Protein AF-A0A378QZB8-F1 (afdb_monomer_lite)

InterPro domains:
  IPR038019 Phosphoribosyl-AMP cyclohydrolase domain superfamily [G3DSA:3.1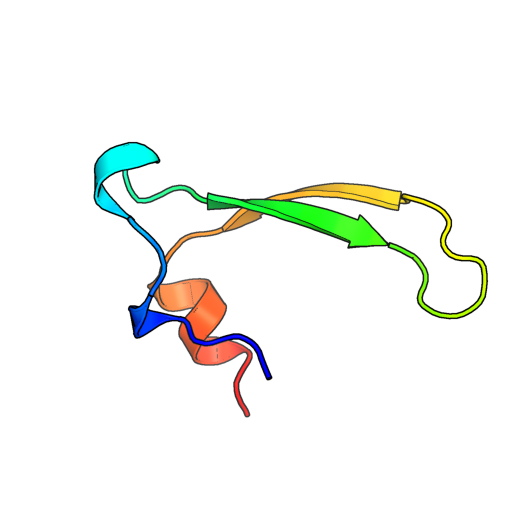0.20.810] (2-43)
  IPR038019 Phosphoribosyl-AMP cyclohydrolase domain superfamily [SSF141734] (4-41)

Secondary structure (DSSP, 8-state):
---GGGS-TGGGTT-EEEEEE-TTT--EEEEEEE-HHHHHHT--

Sequence (44 aa):
MLNIQQIDWAKVDNLLPVVIQDYRTAQVLMLGYTNPESLKKNDK

Organism: NCBI:txid90240

Radius of gyration: 11.66 Å; chains: 1; bounding box: 27×19×26 Å

Structure (mmCIF, N/CA/C/O backbone):
data_AF-A0A378QZB8-F1
#
_entry.id   AF-A0A378QZB8-F1
#
loop_
_atom_site.group_PDB
_atom_site.id
_atom_site.type_symbol
_atom_site.label_atom_id
_atom_site.label_alt_id
_atom_site.label_comp_id
_atom_site.label_asym_id
_atom_site.label_entity_id
_atom_site.label_seq_id
_atom_site.pdbx_PDB_ins_code
_atom_site.Cartn_x
_atom_site.Cartn_y
_atom_site.Cartn_z
_atom_site.occupancy
_atom_site.B_iso_or_equiv
_atom_site.auth_seq_id
_atom_site.auth_comp_id
_atom_site.auth_asym_id
_atom_site.auth_atom_id
_atom_site.pdbx_PDB_model_num
ATOM 1 N N . MET A 1 1 ? 1.811 -11.254 9.349 1.00 58.22 1 MET A N 1
ATOM 2 C CA . MET A 1 1 ? 2.982 -10.352 9.333 1.00 58.22 1 MET A CA 1
ATOM 3 C C . MET A 1 1 ? 3.341 -10.100 7.876 1.00 58.22 1 MET A C 1
ATOM 5 O O . MET A 1 1 ? 3.238 -11.034 7.089 1.00 58.22 1 MET A O 1
ATOM 9 N N . LEU A 1 2 ? 3.619 -8.854 7.494 1.00 71.06 2 LEU A N 1
ATOM 10 C CA . LEU A 1 2 ? 3.814 -8.464 6.094 1.00 71.06 2 LEU A CA 1
ATOM 11 C C . LEU A 1 2 ? 5.203 -8.927 5.629 1.00 71.06 2 LEU A C 1
ATOM 13 O O . LEU A 1 2 ? 6.198 -8.568 6.245 1.00 71.06 2 LEU A O 1
ATOM 17 N N . ASN A 1 3 ? 5.287 -9.753 4.583 1.00 81.56 3 ASN A N 1
ATOM 18 C CA . ASN A 1 3 ? 6.576 -10.245 4.093 1.00 81.56 3 ASN A CA 1
ATOM 19 C C . ASN A 1 3 ? 7.105 -9.344 2.971 1.00 81.56 3 ASN A C 1
ATOM 21 O O . ASN A 1 3 ? 6.753 -9.510 1.802 1.00 81.56 3 ASN A O 1
ATOM 25 N N . ILE A 1 4 ? 7.976 -8.400 3.334 1.00 82.00 4 ILE A N 1
ATOM 26 C CA . ILE A 1 4 ? 8.553 -7.402 2.417 1.00 82.00 4 ILE A CA 1
ATOM 27 C C . ILE A 1 4 ? 9.296 -8.062 1.235 1.00 82.00 4 ILE A C 1
ATOM 29 O O . ILE A 1 4 ? 9.355 -7.486 0.149 1.00 82.00 4 ILE A O 1
ATOM 33 N N . GLN A 1 5 ? 9.833 -9.276 1.416 1.00 83.06 5 GLN A N 1
ATOM 34 C CA . GLN A 1 5 ? 10.578 -9.997 0.373 1.00 83.06 5 GLN A CA 1
ATOM 35 C C . GLN A 1 5 ? 9.684 -10.584 -0.730 1.00 83.06 5 GLN A C 1
ATOM 37 O O . GLN A 1 5 ? 10.183 -10.889 -1.807 1.00 83.06 5 GLN A O 1
ATOM 42 N N . GLN A 1 6 ? 8.380 -10.745 -0.481 1.00 88.31 6 GLN A N 1
ATOM 43 C CA . GLN A 1 6 ? 7.428 -11.269 -1.471 1.00 88.31 6 GLN A CA 1
ATOM 44 C C . GLN A 1 6 ? 6.816 -10.176 -2.356 1.00 88.31 6 GLN A C 1
ATOM 46 O O . GLN A 1 6 ? 6.052 -10.483 -3.269 1.00 88.31 6 GLN A O 1
ATOM 51 N N . ILE A 1 7 ? 7.123 -8.906 -2.086 1.00 87.88 7 ILE A N 1
ATOM 52 C CA . ILE A 1 7 ? 6.624 -7.782 -2.876 1.00 87.88 7 ILE A CA 1
ATOM 53 C C . ILE A 1 7 ? 7.401 -7.723 -4.195 1.00 87.88 7 ILE A C 1
ATOM 55 O O . ILE A 1 7 ? 8.629 -7.647 -4.201 1.00 87.88 7 ILE A O 1
ATOM 59 N N . ASP A 1 8 ? 6.676 -7.717 -5.313 1.00 91.25 8 ASP A N 1
ATOM 60 C CA . ASP A 1 8 ? 7.245 -7.487 -6.641 1.00 91.25 8 ASP A CA 1
ATOM 61 C C . ASP A 1 8 ? 7.506 -5.989 -6.849 1.00 91.25 8 ASP A C 1
ATOM 63 O O . ASP A 1 8 ? 6.665 -5.235 -7.340 1.00 91.25 8 ASP A O 1
ATOM 67 N N . TRP A 1 9 ? 8.685 -5.554 -6.415 1.00 89.94 9 TRP A N 1
ATOM 68 C CA . TRP A 1 9 ? 9.116 -4.160 -6.481 1.00 89.94 9 TRP A CA 1
ATOM 69 C C . TRP A 1 9 ? 9.332 -3.650 -7.904 1.00 89.94 9 TRP A C 1
ATOM 71 O O . TRP A 1 9 ? 9.123 -2.464 -8.160 1.00 89.94 9 TRP A O 1
ATOM 81 N N . ALA A 1 10 ? 9.712 -4.536 -8.828 1.00 91.25 10 ALA A N 1
ATOM 82 C CA . ALA A 1 10 ? 9.928 -4.180 -10.225 1.00 91.25 10 ALA A CA 1
ATOM 83 C C . ALA A 1 10 ? 8.608 -3.820 -10.917 1.00 91.25 10 ALA A C 1
ATOM 85 O O . ALA A 1 10 ? 8.571 -2.891 -11.717 1.00 91.25 10 ALA A O 1
ATOM 86 N N . LYS A 1 11 ? 7.507 -4.494 -10.565 1.00 91.38 11 LYS A N 1
ATOM 87 C CA . LYS A 1 11 ? 6.173 -4.202 -11.109 1.00 91.38 11 LYS A CA 1
ATOM 88 C C . LYS A 1 11 ? 5.638 -2.814 -10.741 1.00 91.38 11 LYS A C 1
ATOM 90 O O . LYS A 1 11 ? 4.778 -2.290 -11.443 1.00 91.38 11 LYS A O 1
ATOM 95 N N . VAL A 1 12 ? 6.092 -2.253 -9.623 1.00 90.81 12 VAL A N 1
ATOM 96 C CA . VAL A 1 12 ? 5.596 -0.979 -9.079 1.00 90.81 12 VAL A CA 1
ATOM 97 C C . VAL A 1 12 ? 6.638 0.138 -9.156 1.00 90.81 12 VAL A C 1
ATOM 99 O O . VAL A 1 12 ? 6.548 1.097 -8.399 1.00 90.81 12 VAL A O 1
ATOM 102 N N . ASP A 1 13 ? 7.656 0.008 -10.013 1.00 92.25 13 ASP A N 1
ATOM 103 C CA . ASP A 1 13 ? 8.735 0.998 -10.173 1.00 92.25 13 ASP A CA 1
ATOM 104 C C . ASP A 1 13 ? 9.401 1.399 -8.839 1.00 92.25 13 ASP A C 1
ATOM 106 O O . ASP A 1 13 ? 9.748 2.556 -8.603 1.00 92.25 13 ASP A O 1
ATOM 110 N N . ASN A 1 14 ? 9.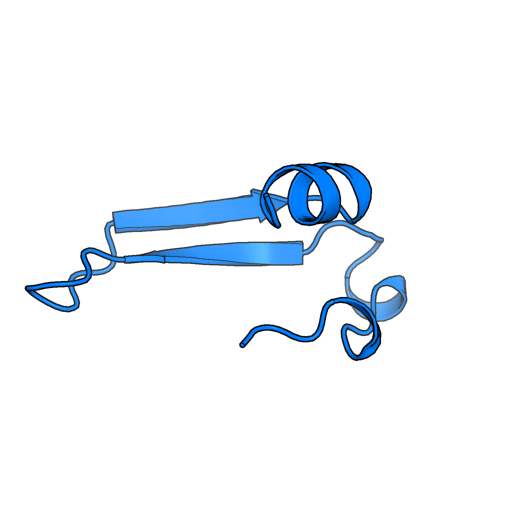567 0.430 -7.929 1.00 90.31 14 ASN A N 1
ATOM 111 C CA . ASN A 1 14 ? 10.049 0.622 -6.553 1.00 90.31 14 ASN A CA 1
ATOM 112 C C . ASN A 1 14 ? 9.209 1.586 -5.686 1.00 90.31 14 ASN A C 1
ATOM 114 O O . ASN A 1 14 ? 9.655 1.986 -4.605 1.00 90.31 14 ASN A O 1
ATOM 118 N N . LEU A 1 15 ? 7.994 1.929 -6.117 1.00 92.38 15 LEU A N 1
ATOM 119 C CA . LEU A 1 15 ? 7.073 2.823 -5.430 1.00 92.38 15 LEU A CA 1
ATOM 120 C C . LEU A 1 15 ? 5.736 2.114 -5.180 1.00 92.38 15 LEU A C 1
ATOM 122 O O . LEU A 1 15 ? 4.821 2.105 -5.999 1.00 92.38 15 LEU A O 1
ATOM 126 N N . LEU A 1 16 ? 5.619 1.504 -4.006 1.00 92.88 16 LEU A N 1
ATOM 127 C CA . LEU A 1 16 ? 4.464 0.705 -3.627 1.00 92.88 16 LEU A CA 1
ATOM 128 C C . LEU A 1 16 ? 3.298 1.601 -3.171 1.00 92.88 16 LEU A C 1
ATOM 130 O O . LEU A 1 16 ? 3.474 2.360 -2.212 1.00 92.88 16 LEU A O 1
ATOM 134 N N . PRO A 1 17 ? 2.102 1.492 -3.775 1.00 93.44 17 PRO A N 1
ATOM 135 C CA . PRO A 1 17 ? 0.900 2.116 -3.236 1.00 93.44 17 PRO A CA 1
ATOM 136 C C . PRO A 1 17 ? 0.457 1.407 -1.949 1.00 93.44 17 PRO A C 1
ATOM 138 O O . PRO A 1 17 ? 0.368 0.179 -1.897 1.00 93.44 17 PRO A O 1
ATOM 141 N N . VAL A 1 18 ? 0.151 2.178 -0.908 1.00 93.25 18 VAL A N 1
ATOM 142 C CA . VAL A 1 18 ? -0.291 1.680 0.403 1.00 93.25 18 VAL A CA 1
ATOM 143 C C . VAL A 1 18 ? -1.576 2.365 0.839 1.00 93.25 18 VAL A C 1
ATOM 145 O O . VAL A 1 18 ? -1.732 3.574 0.689 1.00 93.25 18 VAL A O 1
ATOM 148 N N . VAL A 1 19 ? -2.501 1.596 1.407 1.00 94.69 19 VAL A N 1
ATOM 149 C CA . VAL A 1 19 ? -3.756 2.122 1.953 1.00 94.69 19 VAL A CA 1
ATOM 150 C C . VAL A 1 19 ? -3.617 2.255 3.462 1.00 94.69 19 VAL A C 1
ATOM 152 O O . VAL A 1 19 ? -3.318 1.281 4.151 1.00 94.69 19 VAL A O 1
ATOM 155 N N . ILE A 1 20 ? -3.841 3.462 3.971 1.00 94.44 20 ILE A N 1
ATOM 156 C CA . ILE A 1 20 ? -3.885 3.746 5.400 1.00 94.44 20 ILE A CA 1
ATOM 157 C C . ILE A 1 20 ? -5.341 3.638 5.837 1.00 94.44 20 ILE A C 1
ATOM 159 O O . ILE A 1 20 ? -6.219 4.289 5.269 1.00 94.44 20 ILE A O 1
ATOM 163 N N . GLN A 1 21 ? -5.587 2.815 6.847 1.00 96.94 21 GLN A N 1
ATOM 164 C CA . GLN A 1 21 ? -6.918 2.497 7.345 1.00 96.94 21 GLN A CA 1
ATOM 165 C C . GLN A 1 21 ? -6.935 2.596 8.870 1.00 96.94 21 GLN A C 1
ATOM 167 O O . GLN A 1 21 ? -5.967 2.220 9.535 1.00 96.94 21 GLN A O 1
ATOM 172 N N . ASP A 1 22 ? -8.040 3.080 9.429 1.00 96.88 22 ASP A N 1
ATOM 173 C CA . ASP A 1 22 ? -8.282 3.008 10.864 1.00 96.88 22 ASP A CA 1
ATOM 174 C C . ASP A 1 22 ? -8.546 1.550 11.278 1.00 96.88 22 ASP A C 1
ATOM 176 O O . ASP A 1 22 ? -9.463 0.898 10.773 1.00 96.88 22 ASP A O 1
ATOM 180 N N . TYR A 1 23 ? -7.750 1.030 12.215 1.00 96.12 23 TYR A N 1
ATOM 181 C CA . TYR A 1 23 ? -7.805 -0.385 12.597 1.00 96.12 23 TYR A CA 1
ATOM 182 C C . TYR A 1 23 ? -9.076 -0.779 13.369 1.00 96.12 23 TYR A C 1
ATOM 184 O O . TYR A 1 23 ? -9.372 -1.968 13.469 1.00 96.12 23 TYR A O 1
ATOM 192 N N . ARG A 1 24 ? -9.808 0.184 13.950 1.00 97.19 24 ARG A N 1
ATOM 193 C CA . ARG A 1 24 ? -11.013 -0.083 14.758 1.00 97.19 24 ARG A CA 1
ATOM 194 C C . ARG A 1 24 ? -12.273 -0.073 13.909 1.00 97.19 24 ARG A C 1
ATOM 196 O O . ARG A 1 24 ? -13.155 -0.902 14.100 1.00 97.19 24 ARG A O 1
ATOM 203 N N . THR A 1 25 ? -12.364 0.896 13.010 1.00 97.44 25 THR A N 1
ATOM 204 C CA . THR A 1 25 ? -13.560 1.179 12.208 1.00 97.44 25 THR A CA 1
ATOM 205 C C . THR A 1 25 ? -13.469 0.619 10.795 1.00 97.44 25 THR A C 1
ATOM 207 O O . THR A 1 25 ? -14.469 0.619 10.081 1.00 97.44 25 THR A O 1
ATOM 210 N N . ALA A 1 26 ? -12.284 0.159 10.377 1.00 96.25 26 ALA A N 1
ATOM 211 C CA . ALA A 1 26 ? -11.988 -0.236 9.005 1.00 96.25 26 ALA A CA 1
ATOM 212 C C . ALA A 1 26 ? -12.204 0.902 7.981 1.00 96.25 26 ALA A C 1
ATOM 214 O O . ALA A 1 26 ? -12.301 0.654 6.777 1.00 96.25 26 ALA A O 1
ATOM 215 N N 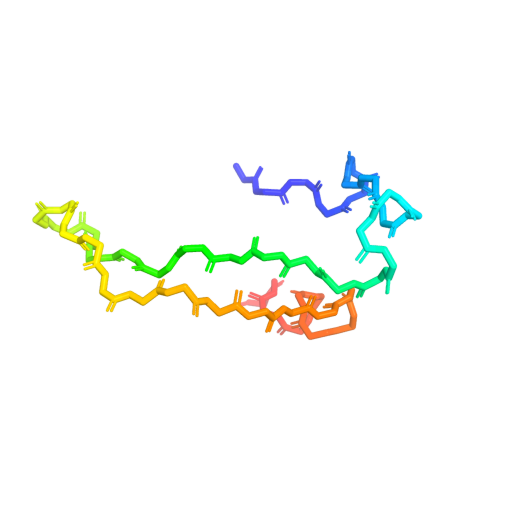. GLN A 1 27 ? -12.242 2.160 8.425 1.00 97.25 27 GLN A N 1
ATOM 216 C CA . GLN A 1 27 ? -12.358 3.302 7.529 1.00 97.25 27 GLN A CA 1
ATOM 217 C C . GLN A 1 27 ? -11.040 3.539 6.786 1.00 97.25 27 GLN A C 1
ATOM 219 O O . GLN A 1 27 ? -9.986 3.674 7.407 1.00 97.25 27 GLN A O 1
ATOM 224 N N . VAL A 1 28 ? -11.097 3.628 5.455 1.00 96.25 28 VAL A N 1
ATOM 225 C CA . VAL A 1 28 ? -9.951 4.056 4.640 1.00 96.25 28 VAL A CA 1
ATOM 226 C C . VAL A 1 28 ? -9.721 5.548 4.852 1.00 96.25 28 VAL A C 1
ATOM 228 O O . VAL A 1 28 ? -10.622 6.355 4.633 1.00 96.25 28 VAL A O 1
ATOM 231 N N . LEU A 1 29 ? -8.511 5.903 5.275 1.00 96.75 29 LEU A N 1
ATOM 232 C CA . LEU A 1 29 ? -8.116 7.273 5.587 1.00 96.75 29 LEU A CA 1
ATOM 233 C C . LEU A 1 29 ? -7.384 7.926 4.409 1.00 96.75 29 LEU A C 1
ATOM 235 O O . LEU A 1 29 ? -7.625 9.092 4.107 1.00 96.75 29 LEU A O 1
ATOM 239 N N . MET A 1 30 ? -6.482 7.191 3.746 1.00 95.75 30 MET A N 1
ATOM 240 C CA . MET A 1 30 ? -5.626 7.738 2.686 1.00 95.75 30 MET A CA 1
ATOM 241 C C . MET A 1 30 ? -5.028 6.641 1.791 1.00 95.75 30 MET A C 1
ATOM 243 O O . MET A 1 30 ? -4.786 5.523 2.243 1.00 95.75 30 MET A O 1
ATOM 247 N N . LEU A 1 31 ? -4.724 6.999 0.540 1.00 95.31 31 LEU A N 1
ATOM 248 C CA . LEU A 1 31 ? -3.787 6.279 -0.325 1.00 95.31 31 LEU A CA 1
ATOM 249 C C . LEU A 1 31 ? -2.428 6.996 -0.304 1.00 95.31 31 LEU A C 1
ATOM 251 O O . LEU A 1 31 ? -2.345 8.172 -0.654 1.00 95.31 31 LEU A O 1
ATOM 255 N N . GLY A 1 32 ? -1.382 6.294 0.114 1.00 93.06 32 GLY A N 1
ATOM 256 C CA . GLY A 1 32 ? -0.004 6.775 0.123 1.00 93.06 32 GLY A CA 1
ATOM 257 C C . GLY A 1 32 ? 0.895 5.947 -0.790 1.00 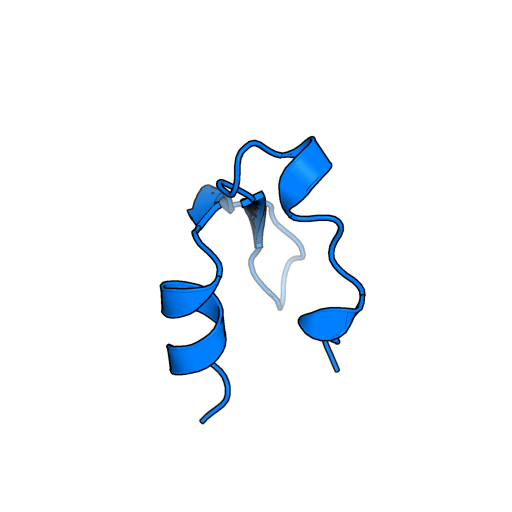93.06 32 GLY A C 1
ATOM 258 O O . GLY A 1 32 ? 0.471 4.950 -1.371 1.00 93.06 32 GLY A O 1
ATOM 259 N N . TYR A 1 33 ? 2.160 6.347 -0.874 1.00 93.56 33 TYR A N 1
ATOM 260 C CA . TYR A 1 33 ? 3.201 5.614 -1.587 1.00 93.56 33 TYR A CA 1
ATOM 261 C C . TYR A 1 33 ? 4.427 5.453 -0.698 1.00 93.56 33 TYR A C 1
ATOM 263 O O . TYR A 1 33 ? 4.741 6.331 0.106 1.00 93.56 33 TYR A O 1
ATOM 271 N N . THR A 1 34 ? 5.125 4.333 -0.838 1.00 91.38 34 THR A N 1
ATOM 272 C CA . THR A 1 34 ? 6.316 4.029 -0.045 1.00 91.38 34 THR A CA 1
ATOM 273 C C . THR A 1 34 ? 7.337 3.257 -0.868 1.00 91.38 34 THR A C 1
ATOM 275 O O . THR A 1 34 ? 6.995 2.565 -1.823 1.00 91.38 34 THR A O 1
ATOM 278 N N . ASN A 1 35 ? 8.606 3.375 -0.498 1.00 91.31 35 ASN A N 1
ATOM 279 C CA . ASN A 1 35 ? 9.704 2.662 -1.138 1.00 91.31 35 ASN A CA 1
ATOM 280 C C . ASN A 1 35 ? 10.214 1.517 -0.227 1.00 91.31 35 ASN A C 1
ATOM 282 O O . ASN A 1 35 ? 9.897 1.486 0.971 1.00 91.31 35 ASN A O 1
ATOM 286 N N . PRO A 1 36 ? 11.023 0.574 -0.750 1.00 87.38 36 PRO A N 1
ATOM 287 C CA . PRO A 1 36 ? 11.509 -0.572 0.025 1.00 87.38 36 PRO A CA 1
ATOM 288 C C . PRO A 1 36 ? 12.270 -0.172 1.294 1.00 87.38 36 PRO A C 1
ATOM 290 O O . PRO A 1 36 ? 12.167 -0.832 2.327 1.00 87.38 36 PRO A O 1
ATOM 293 N N . GLU A 1 37 ? 13.042 0.913 1.226 1.00 86.25 37 GLU A N 1
ATOM 294 C CA . GLU A 1 37 ? 13.849 1.401 2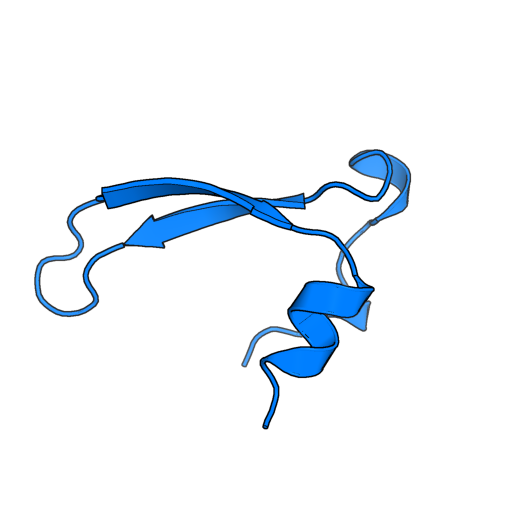.345 1.00 86.25 37 GLU A CA 1
ATOM 295 C C . GLU A 1 37 ? 12.992 1.951 3.488 1.00 86.25 37 GLU A C 1
ATOM 297 O O . GLU A 1 37 ? 13.279 1.686 4.658 1.00 86.25 37 GLU A O 1
ATOM 302 N N . SER A 1 38 ? 11.923 2.686 3.166 1.00 85.50 38 SER A N 1
ATOM 303 C CA .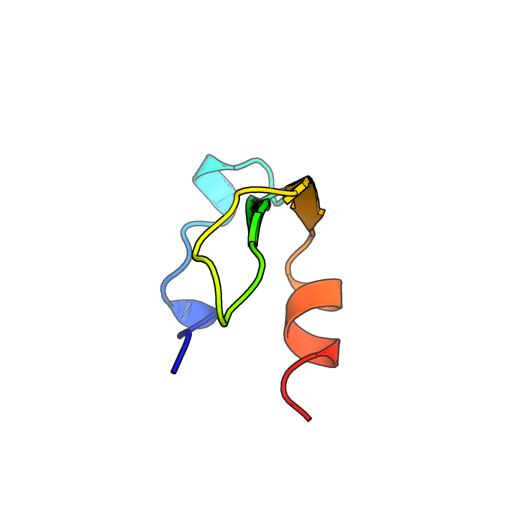 SER A 1 38 ? 11.006 3.243 4.166 1.00 85.50 38 SER A CA 1
ATOM 304 C C . SER A 1 38 ? 10.196 2.150 4.853 1.00 85.50 38 SER A C 1
ATOM 306 O O . SER A 1 38 ? 9.989 2.216 6.063 1.00 85.50 38 SER A O 1
ATOM 308 N N . LEU A 1 39 ? 9.791 1.106 4.126 1.00 82.69 39 LEU A N 1
ATOM 309 C CA . LEU A 1 39 ? 9.098 -0.045 4.715 1.00 82.69 39 LEU A CA 1
ATOM 310 C C . LEU A 1 39 ? 9.992 -0.839 5.675 1.00 82.69 39 LEU A C 1
ATOM 312 O O . LEU A 1 39 ? 9.547 -1.160 6.772 1.00 82.69 39 LEU A O 1
ATOM 316 N N . LYS A 1 40 ? 11.268 -1.067 5.335 1.00 79.06 40 LYS A N 1
ATOM 317 C CA . LYS A 1 40 ? 12.223 -1.747 6.234 1.00 79.06 40 LYS A CA 1
ATOM 318 C C . LYS A 1 40 ? 12.451 -1.009 7.558 1.00 79.06 40 LYS A C 1
ATOM 320 O O . LYS A 1 40 ? 12.737 -1.650 8.563 1.00 79.06 40 LYS A O 1
ATOM 325 N N . LYS A 1 41 ? 12.344 0.326 7.583 1.00 65.12 41 LYS A N 1
ATOM 326 C CA . LYS A 1 41 ? 12.507 1.124 8.815 1.00 65.12 41 LYS A CA 1
ATOM 327 C C . LYS A 1 41 ? 11.350 0.963 9.806 1.00 65.12 41 LYS A C 1
ATOM 329 O O . LYS A 1 41 ? 11.557 1.224 10.985 1.00 65.12 41 LYS A O 1
ATOM 334 N N . ASN A 1 42 ? 10.171 0.558 9.331 1.00 58.09 42 ASN A N 1
ATOM 335 C CA . ASN A 1 42 ? 8.955 0.431 10.137 1.00 58.09 42 ASN A CA 1
ATOM 336 C C . ASN A 1 42 ? 8.764 -0.972 10.749 1.00 58.09 42 ASN A C 1
ATOM 338 O O . ASN A 1 42 ? 7.797 -1.182 11.470 1.00 58.09 42 ASN A O 1
ATOM 342 N N . ASP A 1 43 ? 9.674 -1.916 10.489 1.00 53.78 43 ASP A N 1
ATOM 343 C CA . ASP A 1 43 ? 9.660 -3.283 11.044 1.00 53.78 43 ASP A CA 1
ATOM 344 C C . ASP A 1 43 ? 10.484 -3.377 12.354 1.00 53.78 43 ASP A C 1
ATOM 346 O O . ASP A 1 43 ? 11.263 -4.308 12.558 1.00 53.78 43 ASP A O 1
ATOM 350 N N . LYS A 1 44 ? 10.394 -2.352 13.215 1.00 43.69 44 LYS A N 1
ATOM 351 C CA . LYS A 1 44 ? 11.023 -2.317 14.547 1.00 43.69 44 LYS A CA 1
ATOM 352 C C . LYS A 1 44 ? 9.982 -2.321 15.653 1.00 43.69 44 LYS A C 1
ATOM 354 O O . LYS A 1 44 ? 9.002 -1.557 15.523 1.00 43.69 44 LYS A O 1
#

Foldseek 3Di:
DDDLVPDPCVVVVQKDWDWDADPPPRHTDDIDIDGSVRVVVPPD

pLDDT: mean 86.89, std 12.64, range [43.69, 97.44]